Protein AF-A0A819CI53-F1 (afdb_monomer_lite)

pLDDT: mean 89.68, std 11.93, range [43.84, 96.44]

Structure (mmCIF, N/CA/C/O backbone):
data_AF-A0A819CI53-F1
#
_entry.id   AF-A0A819CI53-F1
#
loop_
_atom_site.group_PDB
_atom_site.id
_atom_site.type_symbol
_atom_site.label_atom_id
_atom_site.label_alt_id
_atom_site.label_comp_id
_atom_site.label_asym_id
_atom_site.label_entity_id
_atom_site.label_seq_id
_atom_site.pdbx_PDB_ins_code
_atom_site.Cartn_x
_atom_site.Cartn_y
_atom_site.Cartn_z
_atom_site.occupancy
_atom_site.B_iso_or_equiv
_atom_site.auth_seq_id
_atom_site.auth_comp_id
_atom_site.auth_asym_id
_atom_site.auth_atom_id
_atom_site.pdbx_PDB_model_num
ATOM 1 N N . MET A 1 1 ? -16.327 19.817 17.582 1.00 43.84 1 MET A N 1
ATOM 2 C CA . MET A 1 1 ? -15.237 18.988 18.130 1.00 43.84 1 MET A CA 1
ATOM 3 C C . MET A 1 1 ? -14.670 18.213 16.961 1.00 43.84 1 MET A C 1
ATOM 5 O O . MET A 1 1 ? -15.379 17.368 16.436 1.00 43.84 1 MET A O 1
ATOM 9 N N . GLU A 1 2 ? -13.480 18.568 16.476 1.00 56.19 2 GLU A N 1
ATOM 10 C CA . GLU A 1 2 ? -12.772 17.697 15.535 1.00 56.19 2 GLU A CA 1
ATOM 11 C C . GLU A 1 2 ? -12.097 16.600 16.348 1.00 56.19 2 GLU A C 1
ATOM 13 O O . GLU A 1 2 ? -11.109 16.830 17.045 1.00 56.19 2 GLU A O 1
ATOM 18 N N . ASN A 1 3 ? -12.683 15.410 16.320 1.00 60.59 3 ASN A N 1
ATOM 19 C CA . ASN A 1 3 ? -12.004 14.227 16.811 1.00 60.59 3 ASN A CA 1
ATOM 20 C C . ASN A 1 3 ? -10.927 13.894 15.775 1.00 60.59 3 ASN A C 1
ATOM 22 O O . ASN A 1 3 ? -11.266 13.598 14.631 1.00 60.59 3 ASN A O 1
ATOM 26 N N . ILE A 1 4 ? -9.647 13.929 16.147 1.00 62.38 4 ILE A N 1
ATOM 27 C CA . ILE A 1 4 ? -8.599 13.370 15.286 1.00 62.38 4 ILE A CA 1
ATOM 28 C C . ILE A 1 4 ? -8.833 11.855 15.250 1.00 62.38 4 ILE A C 1
ATOM 30 O O . ILE A 1 4 ? -8.508 11.150 16.202 1.00 62.38 4 ILE A O 1
ATOM 34 N N . GLN A 1 5 ? -9.478 11.367 14.187 1.00 70.12 5 GLN A N 1
ATOM 35 C CA . GLN A 1 5 ? -9.840 9.953 14.018 1.00 70.12 5 GLN A CA 1
ATOM 36 C C . GLN A 1 5 ? -8.777 9.138 13.267 1.00 70.12 5 GLN A C 1
ATOM 38 O O . GLN A 1 5 ? -8.990 7.963 12.987 1.00 70.12 5 GLN A O 1
ATOM 43 N N . SER A 1 6 ? -7.631 9.736 12.939 1.00 74.00 6 SER A N 1
ATOM 44 C CA . SER A 1 6 ? -6.577 9.086 12.160 1.00 74.00 6 SER A CA 1
ATOM 45 C C . SER A 1 6 ? -5.197 9.403 12.723 1.00 74.00 6 SER A C 1
ATOM 47 O O . SER A 1 6 ? -4.864 10.569 12.933 1.00 74.00 6 SER A O 1
ATOM 49 N N . ALA A 1 7 ? -4.378 8.372 12.911 1.00 84.25 7 ALA A N 1
ATOM 50 C CA . ALA A 1 7 ? -2.949 8.509 13.159 1.00 84.25 7 ALA A CA 1
ATOM 51 C C . ALA A 1 7 ? -2.187 8.136 11.883 1.00 84.25 7 ALA A C 1
ATOM 53 O O . ALA A 1 7 ? -2.523 7.151 11.229 1.00 84.25 7 ALA A O 1
ATOM 54 N N . GLN A 1 8 ? -1.161 8.914 11.539 1.00 88.88 8 GLN A N 1
ATOM 55 C CA . GLN A 1 8 ? -0.276 8.630 10.413 1.00 88.88 8 GLN A CA 1
ATOM 56 C C . GLN A 1 8 ? 1.136 8.366 10.937 1.00 88.88 8 GLN A C 1
ATOM 58 O O . GLN A 1 8 ? 1.642 9.113 11.773 1.00 88.88 8 GLN A O 1
ATOM 63 N N . LEU A 1 9 ? 1.769 7.307 10.435 1.00 91.12 9 LEU A N 1
ATOM 64 C CA . LEU A 1 9 ? 3.140 6.930 10.764 1.00 91.12 9 LEU A CA 1
ATOM 65 C C . LEU A 1 9 ? 3.932 6.728 9.471 1.00 91.12 9 LEU A C 1
ATOM 67 O O . LEU A 1 9 ? 3.455 6.066 8.552 1.00 91.12 9 LEU A O 1
ATOM 71 N N . VAL A 1 10 ? 5.149 7.270 9.422 1.00 93.88 10 VAL A N 1
ATOM 72 C CA . VAL A 1 10 ? 6.106 7.001 8.343 1.00 93.88 10 VAL A CA 1
ATOM 73 C C . VAL A 1 10 ? 7.055 5.906 8.806 1.00 93.88 10 VAL A C 1
ATOM 75 O O . VAL A 1 10 ? 7.690 6.033 9.852 1.00 93.88 10 VAL A O 1
ATOM 78 N N . VAL A 1 11 ? 7.150 4.837 8.021 1.00 92.12 11 VAL A N 1
ATOM 79 C CA . VAL A 1 11 ? 8.017 3.690 8.299 1.00 92.12 11 VAL A CA 1
ATOM 80 C C . VAL A 1 11 ? 8.982 3.534 7.133 1.00 92.12 11 VAL A C 1
ATOM 82 O O . VAL A 1 11 ? 8.554 3.404 5.987 1.00 92.12 11 VAL A O 1
ATOM 85 N N . SER A 1 12 ? 10.283 3.563 7.414 1.00 94.25 12 SER A N 1
ATOM 86 C CA . SER A 1 12 ? 11.294 3.204 6.424 1.00 94.25 12 SER A CA 1
ATOM 87 C C . SER A 1 12 ? 11.336 1.687 6.246 1.00 94.25 12 SER A C 1
ATOM 89 O O . SER A 1 12 ? 11.138 0.925 7.193 1.00 94.25 12 SER A O 1
ATOM 91 N N . CYS A 1 13 ? 11.605 1.236 5.026 1.00 93.69 13 CYS A N 1
ATOM 92 C CA . CYS A 1 13 ? 11.731 -0.179 4.712 1.00 93.69 13 CYS A CA 1
ATOM 93 C C . CYS A 1 13 ? 12.907 -0.421 3.766 1.00 93.69 13 CYS A C 1
ATOM 95 O O . CYS A 1 13 ? 13.384 0.498 3.103 1.00 93.69 13 CYS A O 1
ATOM 97 N N . LEU A 1 14 ? 13.387 -1.664 3.741 1.00 94.00 14 LEU A N 1
ATOM 98 C CA . LEU A 1 14 ? 14.445 -2.095 2.825 1.00 94.00 14 LEU A CA 1
ATOM 99 C C . LEU A 1 14 ? 13.884 -2.460 1.445 1.00 94.00 14 LEU A C 1
ATOM 101 O O . LEU A 1 14 ? 14.510 -2.165 0.434 1.00 94.00 14 LEU A O 1
ATOM 105 N N . SER A 1 15 ? 12.705 -3.087 1.417 1.00 95.44 15 SER A N 1
ATOM 106 C CA . SER A 1 15 ? 11.981 -3.471 0.206 1.00 95.44 15 SER A CA 1
ATOM 107 C C . SER A 1 15 ? 10.536 -2.998 0.317 1.00 95.44 15 SER A C 1
ATOM 109 O O . SER A 1 15 ? 9.815 -3.404 1.238 1.00 95.44 15 SER A O 1
ATOM 111 N N . LEU A 1 16 ? 10.121 -2.131 -0.610 1.00 94.75 16 LEU A N 1
ATOM 112 C CA . LEU A 1 16 ? 8.755 -1.614 -0.648 1.00 94.75 16 LEU A CA 1
ATOM 113 C C . LEU A 1 16 ? 7.764 -2.746 -0.945 1.00 94.75 16 LEU A C 1
ATOM 115 O O . LEU A 1 16 ? 6.772 -2.884 -0.234 1.00 94.75 16 LEU A O 1
ATOM 119 N N . ASP A 1 17 ? 8.078 -3.605 -1.914 1.00 94.38 17 ASP A N 1
ATOM 120 C CA . ASP A 1 17 ? 7.202 -4.696 -2.352 1.00 94.38 17 ASP A CA 1
ATOM 121 C C . ASP A 1 17 ? 6.926 -5.710 -1.238 1.00 94.38 17 ASP A C 1
ATOM 123 O O . ASP A 1 17 ? 5.771 -6.063 -0.982 1.00 94.38 17 ASP A O 1
ATOM 127 N N . GLU A 1 18 ? 7.969 -6.152 -0.527 1.00 96.44 18 GLU A N 1
ATOM 128 C CA . GLU A 1 18 ? 7.820 -7.098 0.588 1.00 96.44 18 GLU A CA 1
ATOM 129 C C . GLU A 1 18 ? 7.010 -6.481 1.731 1.00 96.44 18 GLU A C 1
ATOM 131 O O . GLU A 1 18 ? 6.128 -7.125 2.307 1.00 96.44 18 GLU A O 1
ATOM 136 N N . THR A 1 19 ? 7.271 -5.207 2.029 1.00 96.25 19 THR A N 1
ATOM 137 C CA . THR A 1 19 ? 6.590 -4.476 3.100 1.00 96.25 19 THR A CA 1
ATOM 138 C C . THR A 1 19 ? 5.111 -4.293 2.776 1.00 96.25 19 THR A C 1
ATOM 140 O O . THR A 1 19 ? 4.253 -4.622 3.595 1.00 96.25 19 THR A O 1
ATOM 143 N N . VAL A 1 20 ? 4.784 -3.830 1.569 1.00 95.25 20 VAL A N 1
ATOM 144 C CA . VAL A 1 20 ? 3.395 -3.638 1.135 1.00 95.25 20 VAL A CA 1
ATOM 145 C C . VAL A 1 20 ? 2.651 -4.970 1.090 1.00 95.25 20 VAL A C 1
ATOM 147 O O . VAL A 1 20 ? 1.513 -5.036 1.548 1.00 95.25 20 VAL A O 1
ATOM 150 N N . THR A 1 21 ? 3.293 -6.041 0.619 1.00 96.19 21 THR A N 1
ATOM 151 C CA . THR A 1 21 ? 2.721 -7.397 0.627 1.00 96.19 21 THR A CA 1
ATOM 152 C C . THR A 1 21 ? 2.378 -7.843 2.047 1.00 96.19 21 THR A C 1
ATOM 154 O O . THR A 1 21 ? 1.274 -8.324 2.289 1.00 96.19 21 THR A O 1
ATOM 157 N N . PHE A 1 22 ? 3.265 -7.620 3.021 1.00 95.44 22 PHE A N 1
ATOM 158 C CA . PHE A 1 22 ? 2.982 -7.926 4.424 1.00 95.44 22 PHE A CA 1
ATOM 159 C C . PHE A 1 22 ? 1.759 -7.158 4.949 1.00 95.44 22 PHE A C 1
ATOM 161 O O . PHE A 1 22 ? 0.836 -7.767 5.492 1.00 95.44 22 PHE A O 1
ATOM 168 N N . PHE A 1 23 ? 1.712 -5.835 4.774 1.00 95.38 23 PHE A N 1
ATOM 169 C CA . PHE A 1 23 ? 0.591 -5.042 5.283 1.00 95.38 23 PHE A CA 1
ATOM 170 C C . PHE A 1 23 ? -0.728 -5.374 4.575 1.00 95.38 23 PHE A C 1
ATOM 172 O O . PHE A 1 23 ? -1.758 -5.511 5.233 1.00 95.38 23 PHE A O 1
ATOM 179 N N . LYS A 1 24 ? -0.704 -5.549 3.253 1.00 95.06 24 LYS A N 1
ATOM 180 C CA . LYS A 1 24 ? -1.894 -5.828 2.446 1.00 95.06 24 LYS A CA 1
ATOM 181 C C . LYS A 1 24 ? -2.414 -7.248 2.659 1.00 95.06 24 LYS A C 1
ATOM 183 O O . LYS A 1 24 ? -3.563 -7.427 3.048 1.00 95.06 24 LYS A O 1
ATOM 188 N N . ASP A 1 25 ? -1.5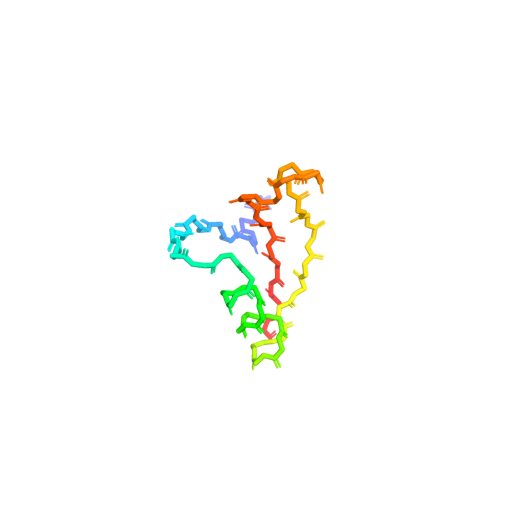65 -8.251 2.458 1.00 96.00 25 ASP A N 1
ATOM 189 C CA . ASP A 1 25 ? -2.011 -9.646 2.368 1.00 96.00 25 ASP A CA 1
ATOM 190 C C . ASP A 1 25 ? -2.072 -10.331 3.733 1.00 96.00 25 ASP A C 1
ATOM 192 O O . ASP A 1 25 ? -2.909 -11.206 3.948 1.00 96.00 25 AS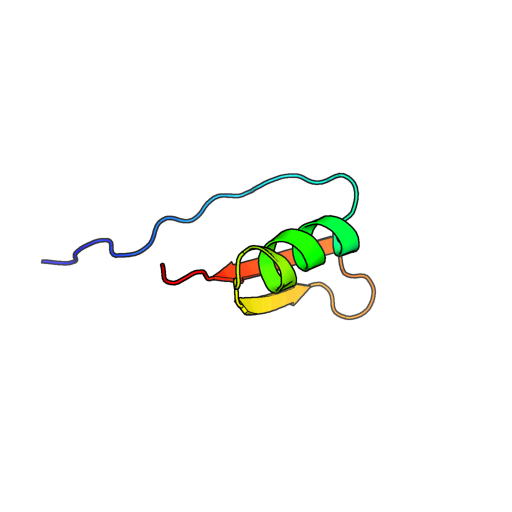P A O 1
ATOM 196 N N . ARG A 1 26 ? -1.208 -9.934 4.677 1.00 95.69 26 ARG A N 1
ATOM 197 C CA . ARG A 1 26 ? -1.185 -10.536 6.018 1.00 95.69 26 ARG A CA 1
ATOM 198 C C . ARG A 1 26 ? -1.987 -9.746 7.043 1.00 95.69 26 ARG A C 1
ATOM 200 O O . ARG A 1 26 ? -2.570 -10.363 7.931 1.00 95.69 26 ARG A O 1
ATOM 207 N N . LEU A 1 27 ? -1.990 -8.416 6.956 1.00 94.62 27 LEU A N 1
ATOM 208 C CA . LEU A 1 27 ? -2.692 -7.557 7.918 1.00 94.62 27 LEU A CA 1
ATOM 209 C C . LEU A 1 27 ? -3.998 -6.958 7.379 1.00 94.62 27 LEU A C 1
ATOM 211 O O . LEU A 1 27 ? -4.740 -6.367 8.157 1.00 94.62 27 LEU A O 1
ATOM 215 N N . GLY A 1 28 ? -4.302 -7.114 6.087 1.00 95.31 28 GLY A N 1
ATOM 216 C CA . GLY A 1 28 ? -5.557 -6.639 5.498 1.00 95.31 28 GLY A CA 1
ATOM 217 C C . GLY A 1 28 ? -5.620 -5.129 5.262 1.00 95.31 28 GLY A C 1
ATOM 218 O O . GLY A 1 28 ?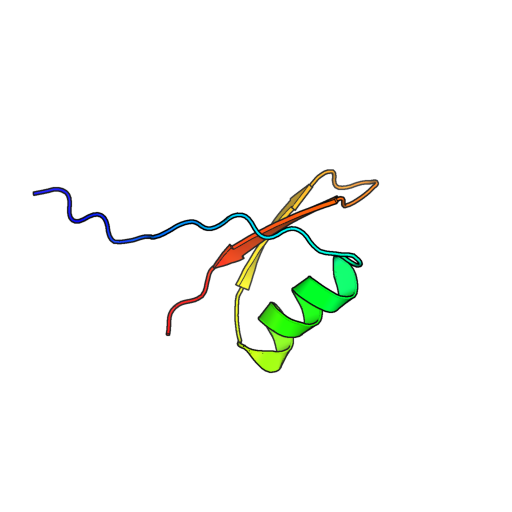 -6.709 -4.581 5.104 1.00 95.31 28 GLY A O 1
ATOM 219 N N . PHE A 1 29 ? -4.479 -4.437 5.248 1.00 95.44 29 PHE A N 1
ATOM 220 C CA . PHE A 1 29 ? -4.435 -3.016 4.910 1.00 95.44 29 PHE A CA 1
ATOM 221 C C . PHE A 1 29 ? -4.758 -2.810 3.427 1.00 95.44 29 PHE A C 1
ATOM 223 O O . PHE A 1 29 ? -4.453 -3.641 2.570 1.00 95.44 29 PHE A O 1
ATOM 230 N N . ARG A 1 30 ? -5.339 -1.659 3.100 1.00 95.75 30 ARG A N 1
ATOM 231 C CA . ARG A 1 30 ? -5.620 -1.249 1.728 1.00 95.75 30 ARG A CA 1
ATOM 232 C C . ARG A 1 30 ? -4.540 -0.297 1.234 1.00 95.75 30 ARG A C 1
ATOM 234 O O . ARG A 1 30 ? -4.157 0.627 1.943 1.00 95.75 30 ARG A O 1
ATOM 241 N N . VAL A 1 31 ? -4.088 -0.497 -0.001 1.00 95.25 31 VAL A N 1
ATOM 242 C CA . VAL A 1 31 ? -3.248 0.481 -0.702 1.00 95.25 31 VAL A CA 1
ATOM 243 C C . VAL A 1 31 ? -4.124 1.628 -1.184 1.00 95.25 31 VAL A C 1
ATOM 245 O O . VAL A 1 31 ? -5.061 1.408 -1.949 1.00 95.25 31 VAL A O 1
ATOM 248 N N . ASP A 1 32 ? -3.802 2.842 -0.751 1.00 96.19 32 ASP A N 1
ATOM 249 C CA . ASP A 1 32 ? -4.500 4.055 -1.174 1.00 96.19 32 ASP A CA 1
ATOM 250 C C . ASP A 1 32 ? -3.725 4.802 -2.267 1.00 96.19 32 ASP A C 1
ATOM 252 O O . ASP A 1 32 ? -4.333 5.383 -3.164 1.00 96.19 32 ASP A O 1
ATOM 256 N N . MET A 1 33 ? -2.387 4.780 -2.217 1.00 96.12 33 MET A N 1
ATOM 257 C CA . MET A 1 33 ? -1.534 5.449 -3.202 1.00 96.12 33 MET A CA 1
ATOM 258 C C . MET A 1 33 ? -0.156 4.792 -3.299 1.00 96.12 33 MET A C 1
ATOM 260 O O . MET A 1 33 ? 0.402 4.363 -2.291 1.00 96.12 33 MET A O 1
ATOM 264 N N . ILE A 1 34 ? 0.414 4.795 -4.505 1.00 96.00 34 ILE A N 1
ATOM 265 C CA . ILE A 1 34 ? 1.804 4.419 -4.794 1.00 96.00 34 ILE A CA 1
ATOM 266 C C . ILE A 1 34 ? 2.440 5.547 -5.615 1.00 96.00 34 ILE A C 1
ATOM 268 O O . ILE A 1 34 ? 1.779 6.109 -6.491 1.00 96.00 34 ILE A O 1
ATOM 272 N N . SER A 1 35 ? 3.691 5.909 -5.319 1.00 95.19 35 SER A N 1
ATOM 273 C CA . SER A 1 35 ? 4.405 6.983 -6.017 1.00 95.19 35 SER A CA 1
ATOM 274 C C . SER A 1 35 ? 5.934 6.802 -6.004 1.00 95.19 35 SER A C 1
ATOM 276 O O . SER A 1 35 ? 6.469 6.272 -5.025 1.00 95.19 35 SER A O 1
ATOM 278 N N . PRO A 1 36 ? 6.646 7.304 -7.032 1.00 95.94 36 PRO A N 1
ATOM 279 C CA . PRO A 1 36 ? 6.115 7.641 -8.356 1.00 95.94 36 PRO A CA 1
ATOM 280 C C . PRO A 1 36 ? 5.608 6.378 -9.076 1.00 95.94 36 PRO A C 1
ATOM 282 O O . PRO A 1 36 ? 5.914 5.263 -8.668 1.00 95.94 36 PRO A O 1
ATOM 285 N N . ALA A 1 37 ? 4.786 6.538 -10.116 1.00 92.06 37 ALA A N 1
ATOM 286 C CA . ALA A 1 37 ? 4.179 5.394 -10.807 1.00 92.06 37 ALA A CA 1
ATOM 287 C C . ALA A 1 37 ? 5.203 4.543 -11.583 1.00 92.06 37 ALA A C 1
ATOM 289 O O . ALA A 1 37 ? 5.047 3.328 -11.657 1.00 92.06 37 ALA A O 1
ATOM 290 N N . ASP A 1 38 ? 6.241 5.182 -12.132 1.00 94.44 38 ASP A N 1
ATOM 291 C CA . ASP A 1 38 ? 7.235 4.525 -12.993 1.00 94.44 38 ASP A CA 1
ATOM 292 C C . ASP A 1 38 ? 8.369 3.844 -12.206 1.00 94.44 38 ASP A C 1
ATOM 294 O O . ASP A 1 38 ? 8.946 2.871 -12.683 1.00 94.44 38 ASP A O 1
ATOM 298 N N . ASP A 1 39 ? 8.680 4.346 -11.006 1.00 94.56 39 ASP A N 1
ATOM 299 C CA . ASP A 1 39 ? 9.706 3.799 -10.103 1.00 94.56 39 ASP A CA 1
ATOM 300 C C . ASP A 1 39 ? 9.245 3.900 -8.633 1.00 94.56 39 ASP A C 1
ATOM 302 O O . ASP A 1 39 ? 9.655 4.809 -7.901 1.00 94.56 39 ASP A O 1
ATOM 306 N N . PRO A 1 40 ? 8.307 3.036 -8.200 1.00 94.19 40 PRO A N 1
ATOM 307 C CA . PRO A 1 40 ? 7.693 3.119 -6.880 1.00 94.19 40 PRO A CA 1
ATOM 308 C C . PRO A 1 40 ? 8.703 3.110 -5.732 1.00 94.19 40 PRO A C 1
ATOM 310 O O . PRO A 1 40 ? 9.449 2.156 -5.534 1.00 94.19 40 PRO A O 1
ATOM 313 N N . SER A 1 41 ? 8.664 4.154 -4.907 1.00 94.94 41 SER A N 1
ATOM 314 C CA . SER A 1 41 ? 9.522 4.285 -3.718 1.00 94.94 41 SER A CA 1
ATOM 315 C C . SER A 1 41 ? 8.747 4.653 -2.454 1.00 94.94 41 SER A C 1
ATOM 317 O O . SER A 1 41 ? 9.274 4.550 -1.347 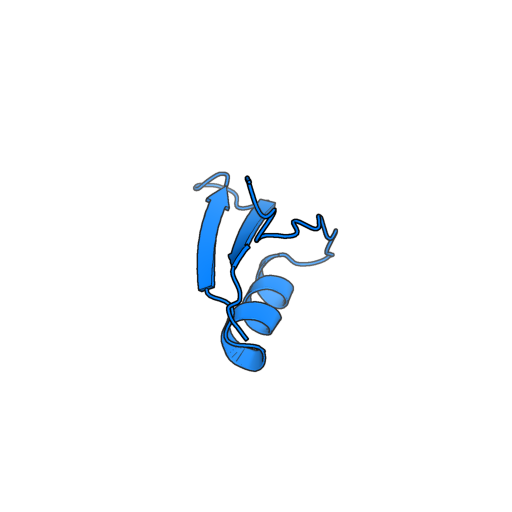1.00 94.94 41 SER A O 1
ATOM 319 N N . VAL A 1 42 ? 7.476 5.040 -2.595 1.00 95.50 42 VAL A N 1
ATOM 320 C CA . VAL A 1 42 ? 6.583 5.403 -1.494 1.00 95.50 42 VAL A CA 1
ATOM 321 C C . VAL A 1 42 ? 5.211 4.773 -1.711 1.00 95.50 42 VAL A C 1
ATOM 323 O O . VAL A 1 42 ? 4.688 4.726 -2.824 1.00 95.50 42 VAL A O 1
ATOM 326 N N . THR A 1 43 ? 4.596 4.315 -0.623 1.00 96.38 43 THR A N 1
ATOM 327 C CA . THR A 1 43 ? 3.211 3.840 -0.599 1.00 96.38 43 THR A CA 1
ATOM 328 C C . THR A 1 43 ? 2.479 4.411 0.611 1.00 96.38 43 THR A C 1
ATOM 330 O O . THR A 1 43 ? 3.044 4.507 1.700 1.00 96.38 43 THR A O 1
ATOM 333 N N . ILE A 1 44 ? 1.207 4.761 0.419 1.00 95.75 44 ILE A N 1
ATOM 334 C CA . ILE A 1 44 ? 0.262 5.085 1.487 1.00 95.75 44 ILE A CA 1
ATOM 335 C C . ILE A 1 44 ? -0.717 3.918 1.608 1.00 95.75 44 ILE A C 1
ATOM 337 O O . ILE A 1 44 ? -1.357 3.528 0.627 1.00 95.75 44 ILE A O 1
ATOM 341 N N . ILE A 1 45 ? -0.828 3.379 2.820 1.00 95.56 45 ILE A N 1
ATOM 342 C CA . ILE A 1 45 ? -1.781 2.331 3.181 1.00 95.56 45 ILE A CA 1
ATOM 343 C C . ILE A 1 45 ? -2.691 2.798 4.317 1.00 95.56 45 ILE A C 1
ATOM 345 O O . ILE A 1 45 ? -2.244 3.512 5.217 1.00 95.56 45 ILE A O 1
ATOM 349 N N . SER A 1 46 ? -3.937 2.333 4.314 1.00 94.75 46 SER A N 1
ATOM 350 C CA . SER A 1 46 ? -4.883 2.493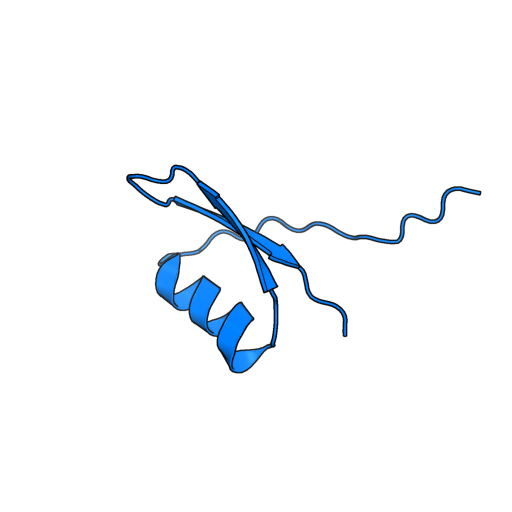 5.421 1.00 94.75 46 SER A CA 1
ATOM 351 C C . SER A 1 46 ? -5.350 1.138 5.941 1.00 94.75 46 SER A C 1
ATOM 353 O O . SER A 1 46 ? -5.523 0.180 5.190 1.00 94.75 46 SER A O 1
ATOM 355 N N . GLY A 1 47 ? -5.539 1.049 7.255 1.00 90.94 47 GLY A N 1
ATOM 356 C CA . GLY A 1 47 ? -6.106 -0.115 7.925 1.00 90.94 47 GLY A CA 1
ATOM 357 C C . GLY A 1 47 ? -7.233 0.338 8.841 1.00 90.94 47 GLY A C 1
ATOM 358 O O . GLY A 1 47 ? -7.073 1.303 9.587 1.00 90.94 47 GLY A O 1
ATOM 359 N N . TYR A 1 48 ? -8.363 -0.356 8.776 1.00 82.56 48 TYR A N 1
ATOM 360 C CA . TYR A 1 48 ? -9.497 -0.167 9.673 1.00 8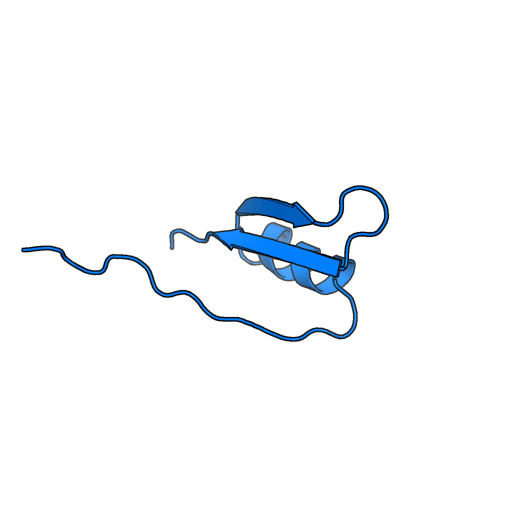2.56 48 TYR A CA 1
ATOM 361 C C . TYR A 1 48 ? -9.665 -1.498 10.404 1.00 82.56 48 TYR A C 1
ATOM 363 O O . TYR A 1 48 ? -10.020 -2.492 9.774 1.00 82.56 48 TYR A O 1
ATOM 371 N N . GLY A 1 49 ? -9.243 -1.526 11.671 1.00 71.50 49 GLY A N 1
ATOM 372 C CA . GLY A 1 49 ? -9.251 -2.729 12.510 1.00 71.50 49 GLY A CA 1
ATOM 373 C C . GLY A 1 49 ? -10.647 -3.235 12.838 1.00 71.50 49 GLY A C 1
ATOM 374 O O . GLY A 1 49 ? -11.597 -2.421 12.795 1.00 71.50 49 GLY A O 1
#

Radius of gyration: 12.33 Å; chains: 1; bounding box: 30×30×31 Å

Organism: NCBI:txid433720

Foldseek 3Di:
DDDPPDDDDDDDDPDPVVVCCCCCVVVVWDWPDFPDPVDTDDTDIDDDD

Sequence (49 aa):
MENIQSAQLVVSCLSLDETVTFFKDRLGFRVDMISPADDPSVTIISGYG

Secondary structure (DSSP, 8-state):
-------------S-HHHHHHIIIIIT-PEEEEEESSSS--EEEEE---